Protein AF-A0A3N5XQT0-F1 (afdb_monomer)

Sequence (50 aa):
VGGKVVIPVGSRWEQALLKITRGKSGNITENLGAVRFVPLIGKDAWDEQP

pLDDT: mean 93.95, std 6.36, range [63.0, 98.5]

Solvent-accessible surface area (backbone atoms only — not comparable to full-atom values): 3247 Å² total; per-residue (Å²): 118,69,56,75,48,77,48,77,48,67,58,92,87,53,25,36,32,34,40,37,33,38,46,93,91,48,74,47,77,44,81,77,44,81,48,86,72,80,80,60,66,46,99,94,56,39,69,93,67,137

Mean predicted aligned error: 3.56 Å

Radius of gyration: 12.61 Å; Cα contacts (8 Å, |Δi|>4): 83; chains: 1; bounding box: 26×18×33 Å

Secondary structure (DSSP, 8-state):
---EEEEEEE-SS-EEEEEEEE-SSSEEEEEEEEE-----BSTTSB-S--

Nearest PDB structures (foldseek):
  1jg3-assembly1_A  TM=9.410E-01  e=5.187E-03  Pyrococcus furiosus
  1vbf-assembly1_B  TM=8.732E-01  e=3.573E-02  Sulfurisphaera tokodaii
  7yny-assembly1_D  TM=4.950E-01  e=8.636E+00  Helicoverpa armigera nucleopolyhedrovirus
  7yny-assembly1_H  TM=4.607E-01  e=6.785E+00  Helicoverpa armigera nucleopolyhedrovirus
  3sr2-assembly5_H  TM=4.824E-01  e=7.206E+00  Homo sapiens

Foldseek 3Di:
DFDWDWDWDDDQVWTWTWIWGQDPVGIDIDTPGIDHDHFDDDDVGDDPPD

Structure (mmCIF, N/CA/C/O backbone):
data_AF-A0A3N5XQT0-F1
#
_entry.id   AF-A0A3N5XQT0-F1
#
loop_
_atom_site.group_PDB
_atom_site.id
_atom_site.type_symbol
_atom_site.label_atom_id
_atom_site.label_alt_id
_atom_site.label_comp_id
_atom_site.label_asym_id
_atom_site.label_entity_id
_atom_site.label_seq_id
_atom_site.pdbx_PDB_ins_code
_atom_site.Cartn_x
_atom_site.Cartn_y
_atom_site.Cartn_z
_atom_site.occupancy
_atom_site.B_iso_or_equiv
_atom_site.auth_seq_id
_atom_site.auth_comp_id
_atom_site.auth_asym_id
_atom_site.auth_atom_id
_atom_site.pdbx_PDB_model_num
ATOM 1 N N . VAL A 1 1 ? -14.869 -1.088 11.657 1.00 84.06 1 VAL A N 1
ATOM 2 C CA . VAL A 1 1 ? -13.538 -0.464 11.889 1.00 84.06 1 VAL A CA 1
ATOM 3 C C . VAL A 1 1 ? -12.591 -1.560 12.338 1.00 84.06 1 VAL A C 1
ATOM 5 O O . VAL A 1 1 ? -13.058 -2.453 13.031 1.00 84.06 1 VAL A O 1
ATOM 8 N N . GLY A 1 2 ? -11.327 -1.538 11.911 1.00 92.50 2 GLY A N 1
ATOM 9 C CA . GLY A 1 2 ? -10.333 -2.564 12.263 1.00 92.50 2 GLY A CA 1
ATOM 10 C C . GLY A 1 2 ? -10.009 -3.579 11.162 1.00 92.50 2 GLY A C 1
ATOM 11 O O . GLY A 1 2 ? -9.154 -4.433 11.372 1.00 92.50 2 GLY A O 1
ATOM 12 N N . GLY A 1 3 ? -10.645 -3.473 9.988 1.00 97.69 3 GLY A N 1
ATOM 13 C CA . GLY A 1 3 ? -10.211 -4.205 8.795 1.00 97.69 3 GLY A CA 1
ATOM 14 C C . GLY A 1 3 ? -8.796 -3.787 8.394 1.00 97.69 3 GLY A C 1
ATOM 15 O O . GLY A 1 3 ? -8.427 -2.621 8.575 1.00 97.69 3 GLY A O 1
ATOM 16 N N . LYS A 1 4 ? -8.015 -4.738 7.882 1.00 97.75 4 LYS A N 1
ATOM 17 C CA . LYS A 1 4 ? -6.601 -4.552 7.549 1.00 97.75 4 LYS A CA 1
ATOM 18 C C . LYS A 1 4 ? -6.338 -4.991 6.117 1.00 97.75 4 LYS A C 1
ATOM 20 O O . LYS A 1 4 ? -6.853 -6.021 5.693 1.00 97.75 4 LYS A O 1
ATOM 25 N N . VAL A 1 5 ? -5.511 -4.229 5.416 1.00 98.00 5 VAL A N 1
ATOM 26 C CA . VAL A 1 5 ? -4.930 -4.596 4.122 1.00 98.00 5 VAL A CA 1
ATOM 27 C C . VAL A 1 5 ? -3.419 -4.534 4.270 1.00 98.00 5 VAL A C 1
ATOM 29 O O . VAL A 1 5 ? -2.901 -3.579 4.847 1.00 98.00 5 VAL A O 1
ATOM 32 N N . VAL A 1 6 ? -2.722 -5.550 3.774 1.00 98.12 6 VAL A N 1
ATOM 33 C CA . VAL A 1 6 ? -1.260 -5.569 3.693 1.00 98.12 6 VAL A CA 1
ATOM 34 C C . VAL A 1 6 ? -0.897 -5.753 2.231 1.00 98.12 6 VAL A C 1
ATOM 36 O O . VAL A 1 6 ? -1.304 -6.745 1.631 1.00 98.12 6 VAL A O 1
ATOM 39 N N . ILE A 1 7 ? -0.206 -4.780 1.643 1.00 97.94 7 ILE A N 1
ATOM 40 C CA . ILE A 1 7 ? 0.026 -4.738 0.196 1.00 97.94 7 ILE A CA 1
ATOM 41 C C . ILE A 1 7 ? 1.376 -4.070 -0.122 1.00 97.94 7 ILE A C 1
ATOM 43 O O . ILE A 1 7 ? 1.716 -3.067 0.515 1.00 97.94 7 ILE A O 1
ATOM 47 N N . PRO A 1 8 ? 2.170 -4.609 -1.068 1.00 97.75 8 PRO A N 1
ATOM 48 C CA . PRO A 1 8 ? 3.347 -3.920 -1.582 1.00 97.75 8 PRO A CA 1
ATOM 49 C C . PRO A 1 8 ? 2.913 -2.734 -2.449 1.00 97.75 8 PRO A C 1
ATOM 51 O O . PRO A 1 8 ? 2.126 -2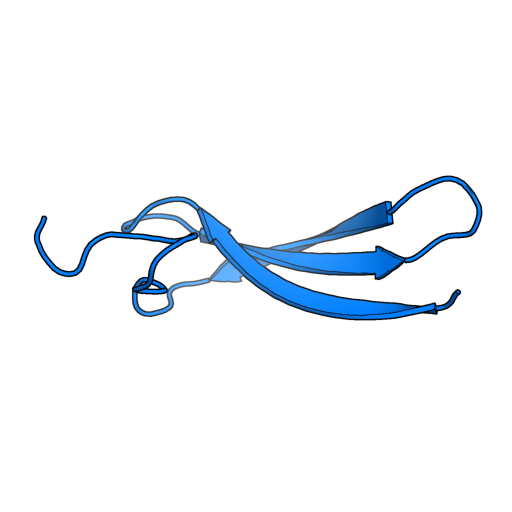.890 -3.382 1.00 97.75 8 PRO A O 1
ATOM 54 N N . VAL A 1 9 ? 3.430 -1.544 -2.150 1.00 97.31 9 VAL A N 1
ATOM 55 C CA . VAL A 1 9 ? 3.147 -0.320 -2.909 1.00 97.31 9 VAL A CA 1
ATOM 56 C C . VAL A 1 9 ? 4.460 0.311 -3.335 1.00 97.31 9 VAL A C 1
ATOM 58 O O . VAL A 1 9 ? 5.371 0.478 -2.524 1.00 97.31 9 VAL A O 1
ATOM 61 N N . GLY A 1 10 ? 4.558 0.663 -4.612 1.00 95.12 10 GLY A N 1
ATOM 62 C CA . GLY A 1 10 ? 5.727 1.323 -5.172 1.00 95.12 10 GLY A CA 1
ATOM 63 C C . GLY A 1 10 ? 5.905 1.027 -6.652 1.00 95.12 10 GLY A C 1
ATOM 64 O O . GLY A 1 10 ? 5.007 0.511 -7.319 1.00 95.12 10 GLY A O 1
ATOM 65 N N . SER A 1 11 ? 7.084 1.376 -7.151 1.00 91.25 11 SER A N 1
ATOM 66 C CA . SER A 1 11 ? 7.478 1.144 -8.537 1.00 91.25 11 SER A CA 1
ATOM 67 C C . SER A 1 11 ? 7.820 -0.331 -8.788 1.00 91.25 11 SER A C 1
ATOM 69 O O . SER A 1 11 ? 7.843 -1.163 -7.880 1.00 91.25 11 SER A O 1
ATOM 71 N N . ARG A 1 12 ? 8.158 -0.665 -10.037 1.00 82.62 12 ARG A N 1
ATOM 72 C CA . ARG A 1 12 ? 8.678 -1.992 -10.402 1.00 82.62 12 ARG A CA 1
ATOM 73 C C . ARG A 1 12 ? 10.018 -2.330 -9.730 1.00 82.62 12 ARG A C 1
ATOM 75 O O . ARG A 1 12 ? 10.357 -3.504 -9.609 1.00 82.62 12 ARG A O 1
ATOM 82 N N . TRP A 1 13 ? 10.782 -1.321 -9.313 1.00 85.75 13 TRP A N 1
ATOM 83 C CA . TRP A 1 13 ? 12.150 -1.493 -8.810 1.00 85.75 13 TRP A CA 1
ATOM 84 C C . TRP A 1 13 ? 12.254 -1.384 -7.291 1.00 85.75 13 TRP A C 1
ATOM 86 O O . TRP A 1 13 ? 13.075 -2.080 -6.686 1.00 85.75 13 TRP A O 1
ATOM 96 N N . GLU A 1 14 ? 11.399 -0.551 -6.698 1.00 93.00 14 GLU A N 1
ATOM 97 C CA . GLU A 1 14 ? 11.371 -0.241 -5.272 1.00 93.00 14 GLU A CA 1
ATOM 98 C C . GLU A 1 14 ? 9.927 -0.223 -4.762 1.00 93.00 14 GLU A C 1
ATOM 100 O O . GLU A 1 14 ? 9.090 0.530 -5.270 1.00 93.00 14 GLU A O 1
ATOM 105 N N . GLN A 1 15 ? 9.650 -1.059 -3.758 1.00 97.00 15 GLN A N 1
ATOM 106 C CA . GLN A 1 15 ? 8.346 -1.186 -3.111 1.00 97.00 15 GLN A CA 1
ATOM 107 C C . GLN A 1 15 ? 8.511 -1.186 -1.592 1.00 97.00 15 GLN A C 1
ATOM 109 O O . GLN A 1 15 ? 9.470 -1.747 -1.057 1.00 97.00 15 GLN A O 1
ATOM 114 N N . ALA A 1 16 ? 7.528 -0.618 -0.900 1.00 98.06 16 ALA A N 1
ATOM 115 C CA . ALA A 1 16 ? 7.374 -0.733 0.542 1.00 98.06 16 ALA A CA 1
ATOM 116 C C . ALA A 1 16 ? 6.148 -1.588 0.869 1.00 98.06 16 ALA A C 1
ATOM 118 O O . ALA A 1 16 ? 5.100 -1.464 0.229 1.00 98.06 16 ALA A O 1
ATOM 119 N N . LEU A 1 17 ? 6.259 -2.447 1.880 1.00 98.44 17 LEU A N 1
ATOM 120 C CA . LEU A 1 17 ? 5.121 -3.212 2.371 1.00 98.44 17 LEU A CA 1
ATOM 121 C C . LEU A 1 17 ? 4.300 -2.330 3.309 1.00 98.44 17 LEU A C 1
ATOM 123 O O . LEU A 1 17 ? 4.747 -1.993 4.405 1.00 98.44 17 LEU A O 1
ATOM 127 N N . LEU A 1 18 ? 3.096 -1.952 2.889 1.00 98.50 18 LEU A N 1
ATOM 128 C CA . LEU A 1 18 ? 2.218 -1.111 3.693 1.00 98.50 18 LEU A CA 1
ATOM 129 C C . LEU A 1 18 ? 1.170 -1.960 4.401 1.00 98.50 18 LEU A C 1
ATOM 131 O O . LEU A 1 18 ? 0.526 -2.809 3.783 1.00 98.50 18 LEU A O 1
ATOM 135 N N . LYS A 1 19 ? 0.953 -1.686 5.686 1.00 98.50 19 LYS A N 1
ATOM 136 C CA . LYS A 1 19 ? -0.208 -2.161 6.443 1.00 98.50 19 LYS A CA 1
ATOM 137 C C . LYS A 1 19 ? -1.164 -0.995 6.637 1.00 98.50 19 LYS A C 1
ATOM 139 O O . LYS A 1 19 ? -0.834 -0.016 7.301 1.00 98.50 19 LYS A O 1
ATOM 144 N N . ILE A 1 20 ? -2.361 -1.121 6.083 1.00 98.25 20 ILE A N 1
ATOM 145 C CA . ILE A 1 20 ? -3.419 -0.119 6.162 1.00 98.25 20 ILE A CA 1
ATOM 146 C C . ILE A 1 20 ? -4.511 -0.658 7.081 1.00 98.25 20 ILE A C 1
ATOM 148 O O . ILE A 1 20 ? -5.110 -1.696 6.799 1.00 98.25 20 ILE A O 1
ATOM 152 N N . THR A 1 21 ? -4.790 0.050 8.171 1.00 98.00 21 THR A N 1
ATOM 153 C CA . THR A 1 21 ? -5.872 -0.269 9.107 1.00 98.00 21 THR A CA 1
ATOM 154 C C . THR A 1 21 ? -7.000 0.745 8.953 1.00 98.00 21 THR A C 1
ATOM 156 O O . THR A 1 21 ? -6.794 1.947 9.126 1.00 98.00 21 THR A O 1
ATOM 159 N N . ARG A 1 22 ? -8.220 0.277 8.665 1.00 97.50 22 ARG A N 1
ATOM 160 C CA . ARG A 1 22 ? -9.400 1.152 8.564 1.00 97.50 22 ARG A CA 1
ATOM 161 C C . ARG A 1 22 ? -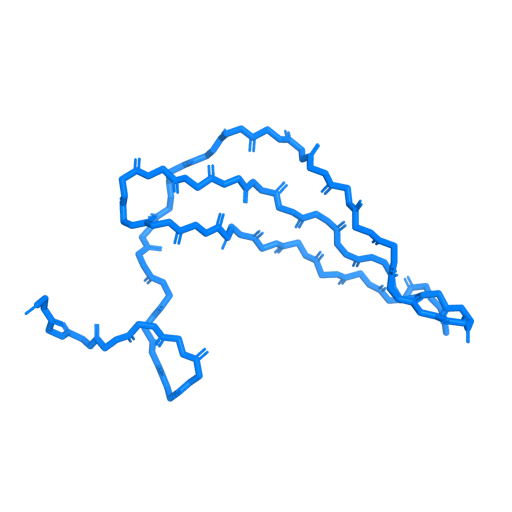9.793 1.668 9.947 1.00 97.50 22 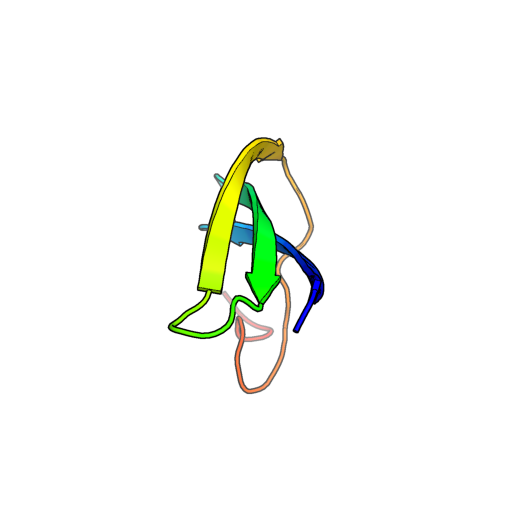ARG A C 1
ATOM 163 O O . ARG A 1 22 ? -10.337 0.900 10.748 1.00 97.50 22 ARG A O 1
ATOM 170 N N . GLY A 1 23 ? -9.555 2.951 10.206 1.00 95.50 23 GLY A N 1
ATOM 171 C CA . GLY A 1 23 ? -9.968 3.676 11.407 1.00 95.50 23 GLY A CA 1
ATOM 172 C C . GLY A 1 23 ? -11.396 4.229 11.315 1.00 95.50 23 GLY A C 1
ATOM 173 O O . GLY A 1 23 ? -12.103 4.029 10.326 1.00 95.50 23 GLY A O 1
ATOM 174 N N . LYS A 1 24 ? -11.848 4.898 12.384 1.00 94.19 24 LYS A N 1
ATOM 175 C CA .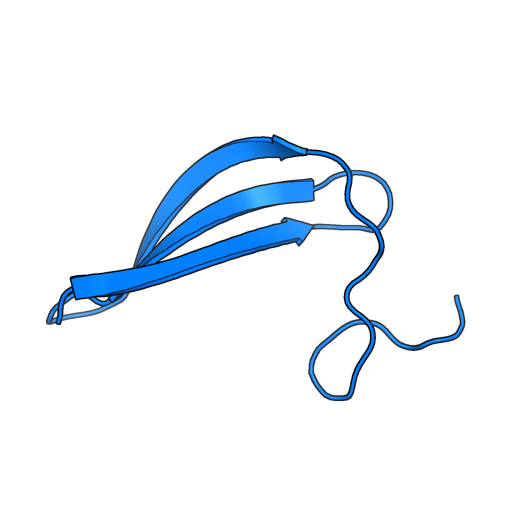 LYS A 1 24 ? -13.171 5.557 12.442 1.00 94.19 24 LYS A CA 1
ATOM 176 C C . LYS A 1 24 ? -13.234 6.820 11.575 1.00 94.19 24 LYS A C 1
ATOM 178 O O . LYS A 1 24 ? -14.265 7.076 10.973 1.00 94.19 24 LYS A O 1
ATOM 183 N N . SER A 1 25 ? -12.141 7.578 11.517 1.00 92.38 25 SER A N 1
ATOM 184 C CA . SER A 1 25 ? -12.035 8.888 10.854 1.00 92.38 25 SER A CA 1
ATOM 185 C C . SER A 1 25 ? -11.135 8.884 9.614 1.00 92.38 25 SER A C 1
ATOM 187 O O . SER A 1 25 ? -10.900 9.928 9.019 1.00 92.38 25 SER A O 1
ATOM 189 N N . GLY A 1 26 ? -10.609 7.723 9.226 1.00 94.75 26 GLY A N 1
ATOM 190 C CA . GLY A 1 26 ? -9.655 7.599 8.133 1.00 94.75 26 GLY A CA 1
ATOM 191 C C . GLY A 1 26 ? -8.845 6.317 8.243 1.00 94.75 26 GLY A C 1
ATOM 192 O O . GLY A 1 26 ? -9.007 5.537 9.185 1.00 94.75 26 GLY A O 1
ATOM 193 N N . ASN A 1 27 ? -7.977 6.093 7.267 1.00 97.31 27 ASN A N 1
ATOM 194 C CA . ASN A 1 27 ? -7.071 4.955 7.269 1.00 97.31 27 ASN A CA 1
ATOM 195 C C . ASN A 1 27 ? -5.776 5.311 8.005 1.00 97.31 27 ASN A C 1
ATOM 197 O O . ASN A 1 27 ? -5.248 6.407 7.842 1.00 97.31 27 ASN A O 1
ATOM 201 N N . ILE A 1 28 ? -5.271 4.371 8.801 1.00 96.88 28 ILE A N 1
ATOM 202 C CA . ILE A 1 28 ? -3.958 4.453 9.446 1.00 96.88 28 ILE A CA 1
ATOM 203 C C . ILE A 1 28 ? -3.009 3.585 8.625 1.00 96.88 28 ILE A C 1
ATOM 205 O O . ILE A 1 28 ? -3.276 2.394 8.460 1.00 96.88 28 ILE A O 1
ATOM 209 N N . THR A 1 29 ? -1.929 4.170 8.115 1.00 97.81 29 THR A N 1
ATOM 210 C CA . THR A 1 29 ? -0.952 3.479 7.265 1.00 97.81 29 THR A CA 1
ATOM 211 C C . THR A 1 29 ? 0.378 3.348 7.994 1.00 97.81 29 THR A C 1
ATOM 213 O O . THR A 1 29 ? 0.912 4.332 8.498 1.00 97.81 29 THR A O 1
ATOM 216 N N . GLU A 1 30 ? 0.925 2.138 8.016 1.00 98.44 30 GLU A N 1
ATOM 217 C CA . GLU A 1 30 ? 2.232 1.814 8.588 1.00 98.44 30 GLU A CA 1
ATOM 218 C C . GLU A 1 30 ? 3.129 1.214 7.495 1.00 98.44 30 GLU A C 1
ATOM 220 O O . GLU A 1 30 ? 2.697 0.318 6.766 1.00 98.44 30 GLU A O 1
ATOM 225 N N . ASN A 1 31 ? 4.371 1.693 7.381 1.00 98.12 31 ASN A N 1
ATOM 226 C CA . ASN A 1 31 ? 5.385 1.126 6.488 1.00 98.12 31 ASN A CA 1
ATOM 227 C C . ASN A 1 31 ? 6.165 0.033 7.234 1.00 98.12 31 ASN A C 1
ATOM 229 O O . ASN A 1 31 ? 6.773 0.305 8.268 1.00 98.12 31 ASN A O 1
ATOM 233 N N . LEU A 1 32 ? 6.125 -1.197 6.722 1.00 98.50 32 LEU A N 1
ATOM 234 C CA . LEU A 1 32 ? 6.764 -2.375 7.314 1.00 98.50 32 LEU A CA 1
ATOM 235 C C . LEU A 1 32 ? 8.152 -2.676 6.722 1.00 98.50 32 LEU A C 1
ATOM 237 O O . LEU A 1 32 ? 8.773 -3.664 7.108 1.00 98.50 32 LEU A O 1
ATOM 241 N N . GLY A 1 33 ? 8.638 -1.842 5.803 1.00 98.19 33 GLY A N 1
ATOM 242 C CA . GLY A 1 33 ? 9.960 -1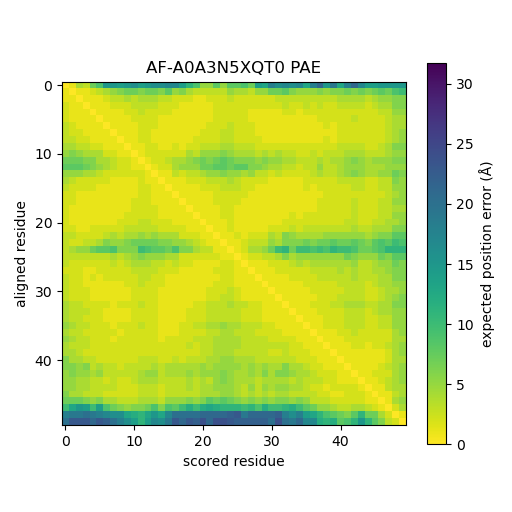.951 5.192 1.00 98.19 33 GLY A CA 1
ATOM 243 C C . GLY A 1 33 ? 9.931 -2.241 3.693 1.00 98.19 33 GLY A C 1
ATOM 244 O O . GLY A 1 33 ? 8.877 -2.414 3.077 1.00 98.19 33 GLY A O 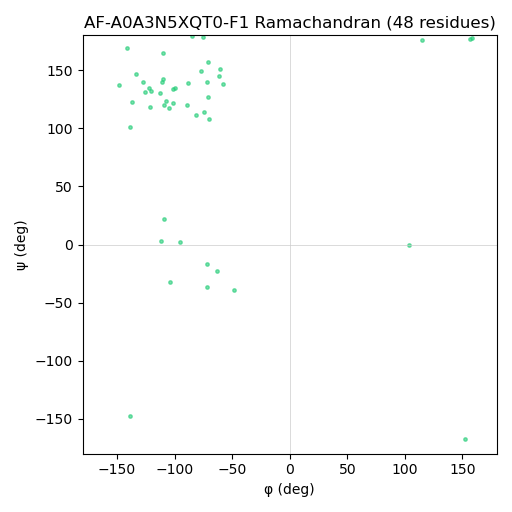1
ATOM 245 N N . ALA A 1 34 ? 11.127 -2.268 3.105 1.00 97.88 34 ALA A N 1
ATOM 246 C CA . ALA A 1 34 ? 11.326 -2.520 1.684 1.00 97.88 34 ALA A CA 1
ATOM 247 C C . ALA A 1 34 ? 11.062 -3.990 1.328 1.00 97.88 34 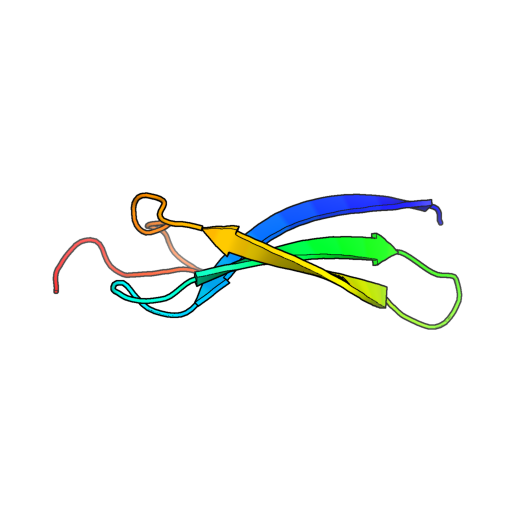ALA A C 1
ATOM 249 O O . ALA A 1 34 ? 11.466 -4.902 2.051 1.00 97.88 34 ALA A O 1
ATOM 250 N N . VAL A 1 35 ? 10.412 -4.216 0.189 1.00 97.25 35 VAL A N 1
ATOM 251 C CA . VAL A 1 35 ? 10.113 -5.545 -0.358 1.00 97.25 35 VAL A CA 1
ATOM 252 C C . VAL A 1 35 ? 10.269 -5.548 -1.878 1.00 97.25 35 VAL A C 1
ATOM 254 O O . VAL A 1 35 ? 10.413 -4.501 -2.507 1.00 97.25 35 VAL A O 1
ATOM 257 N N . ARG A 1 36 ? 10.240 -6.738 -2.485 1.00 95.31 36 ARG A N 1
ATOM 258 C CA . ARG A 1 36 ? 10.268 -6.902 -3.941 1.00 95.31 36 ARG A CA 1
ATOM 259 C C . ARG A 1 36 ? 9.289 -7.995 -4.361 1.00 95.31 36 ARG A C 1
ATOM 261 O O . ARG A 1 36 ? 9.587 -9.179 -4.230 1.00 95.31 36 ARG A O 1
ATOM 268 N N . PHE A 1 37 ? 8.126 -7.579 -4.847 1.00 94.69 37 PHE A N 1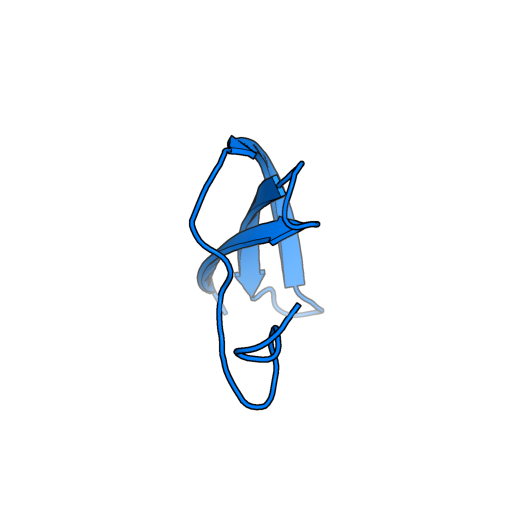
ATOM 269 C CA . PHE A 1 37 ? 7.085 -8.439 -5.404 1.00 94.69 37 PHE A CA 1
ATOM 270 C C . PHE A 1 37 ? 6.971 -8.236 -6.916 1.00 94.69 37 PHE A C 1
ATOM 272 O O . PHE A 1 37 ? 7.456 -7.251 -7.477 1.00 94.69 37 PHE A O 1
ATOM 279 N N . VAL A 1 38 ? 6.294 -9.174 -7.578 1.00 93.25 38 VAL A N 1
ATOM 280 C CA . VAL A 1 38 ? 5.829 -8.969 -8.953 1.00 93.25 38 VAL A CA 1
ATOM 281 C C . VAL A 1 38 ? 4.868 -7.769 -9.019 1.00 93.25 38 VAL A C 1
ATOM 283 O O . VAL A 1 38 ? 4.191 -7.485 -8.025 1.00 93.25 38 VAL A O 1
ATOM 286 N N . PRO A 1 39 ? 4.789 -7.048 -10.153 1.00 92.56 39 PRO A N 1
ATOM 287 C CA . PRO A 1 39 ? 3.798 -5.992 -10.326 1.00 92.56 39 PRO A CA 1
ATOM 288 C C . PRO A 1 39 ? 2.376 -6.538 -10.164 1.00 92.56 39 PRO A C 1
ATOM 290 O O . PRO A 1 39 ? 2.053 -7.607 -10.679 1.00 92.56 39 PRO A O 1
ATOM 293 N N . LEU A 1 40 ? 1.522 -5.789 -9.465 1.00 94.19 40 LEU A N 1
ATOM 294 C CA . LEU A 1 40 ? 0.085 -6.038 -9.471 1.00 94.19 40 LEU A CA 1
ATOM 295 C C . LEU A 1 40 ? -0.472 -5.558 -10.813 1.00 94.19 40 LEU A C 1
ATOM 297 O O . LEU A 1 40 ? -0.425 -4.362 -11.081 1.00 94.19 40 LEU A O 1
ATOM 301 N N . ILE A 1 41 ? -0.973 -6.478 -11.633 1.00 94.19 41 ILE A N 1
ATOM 302 C CA . ILE A 1 41 ? -1.516 -6.172 -12.960 1.00 94.19 41 ILE A CA 1
ATOM 303 C C . ILE A 1 41 ? -3.044 -6.155 -12.890 1.00 94.19 41 ILE A C 1
ATOM 305 O O . ILE A 1 41 ? -3.643 -7.062 -12.306 1.00 94.19 41 ILE A O 1
ATOM 309 N N . GLY A 1 42 ? -3.683 -5.136 -13.467 1.00 94.38 42 GLY A N 1
ATOM 310 C CA . GLY A 1 42 ? -5.143 -5.060 -13.548 1.00 94.38 42 GLY A CA 1
ATOM 311 C C . GLY A 1 42 ? -5.682 -3.640 -13.705 1.00 94.38 42 GLY A C 1
ATOM 312 O O . GLY A 1 42 ? -4.936 -2.672 -13.656 1.00 94.38 42 GLY A O 1
ATOM 313 N N . LYS A 1 43 ? -7.009 -3.528 -13.844 1.00 94.62 43 LYS A N 1
ATOM 314 C CA . LYS A 1 43 ? -7.730 -2.274 -14.145 1.00 94.62 43 LYS A CA 1
ATOM 315 C C . LYS A 1 43 ? -7.337 -1.076 -13.265 1.00 94.62 43 LYS A C 1
ATOM 317 O O . LYS A 1 43 ? -7.280 0.039 -13.764 1.00 94.62 43 LYS A O 1
ATOM 322 N N . ASP A 1 44 ? -7.111 -1.312 -11.973 1.00 94.12 44 ASP A N 1
ATOM 323 C CA . ASP A 1 44 ? -6.774 -0.274 -10.987 1.00 94.12 44 ASP A CA 1
ATOM 324 C C . ASP A 1 44 ? -5.305 -0.379 -10.520 1.00 94.12 44 ASP A C 1
ATOM 326 O O . ASP A 1 44 ? -4.956 0.050 -9.418 1.00 94.12 44 ASP A O 1
ATOM 330 N N . ALA A 1 45 ? -4.449 -1.019 -11.322 1.00 92.50 45 ALA A N 1
ATOM 331 C CA . ALA A 1 45 ? -3.052 -1.293 -11.010 1.00 92.50 45 ALA A CA 1
ATOM 332 C C . ALA A 1 45 ? -2.158 -1.068 -12.247 1.00 92.50 45 ALA A C 1
ATOM 334 O O . ALA A 1 45 ? -2.421 -0.160 -13.032 1.00 92.50 45 ALA A O 1
ATOM 335 N N . TRP A 1 46 ? -1.068 -1.826 -12.394 1.00 90.25 46 TRP A N 1
ATOM 336 C CA . TRP A 1 46 ? -0.181 -1.715 -13.554 1.00 90.25 46 TRP A CA 1
ATOM 337 C C . TRP A 1 46 ? -0.783 -2.399 -14.786 1.00 90.25 46 TRP A C 1
ATOM 339 O O . TRP A 1 46 ? -1.473 -3.414 -14.667 1.00 90.25 46 TRP A O 1
ATOM 349 N N . ASP A 1 47 ? -0.469 -1.875 -15.969 1.00 91.31 47 ASP A N 1
ATOM 350 C CA . ASP A 1 47 ? -0.760 -2.557 -17.227 1.00 91.31 47 ASP A CA 1
ATOM 351 C C . ASP A 1 47 ? 0.150 -3.779 -17.417 1.00 91.31 47 ASP A C 1
ATOM 353 O O . ASP A 1 47 ? 1.237 -3.898 -16.845 1.00 91.31 47 ASP A O 1
ATOM 357 N N . GLU A 1 48 ? -0.317 -4.719 -18.236 1.00 85.56 48 GLU A N 1
ATOM 358 C CA . GLU A 1 48 ? 0.379 -5.978 -18.517 1.00 85.56 48 GLU A CA 1
ATOM 359 C C . GLU A 1 48 ? 1.627 -5.772 -19.404 1.00 85.56 48 GLU A C 1
ATOM 361 O O . GLU A 1 48 ? 2.512 -6.629 -19.451 1.00 85.56 48 GLU A O 1
ATOM 366 N N . GLN A 1 49 ? 1.731 -4.613 -20.069 1.00 77.25 49 GLN A N 1
ATOM 367 C CA . GLN A 1 49 ? 2.879 -4.218 -20.887 1.00 77.25 49 GLN A CA 1
ATOM 368 C C . GLN A 1 49 ? 3.681 -3.079 -20.230 1.00 77.25 49 GLN A C 1
ATOM 370 O O . GLN A 1 49 ? 3.083 -2.214 -19.592 1.00 77.25 49 GLN A O 1
ATOM 375 N N . PRO A 1 50 ? 5.024 -3.090 -20.344 1.00 63.00 50 PRO A N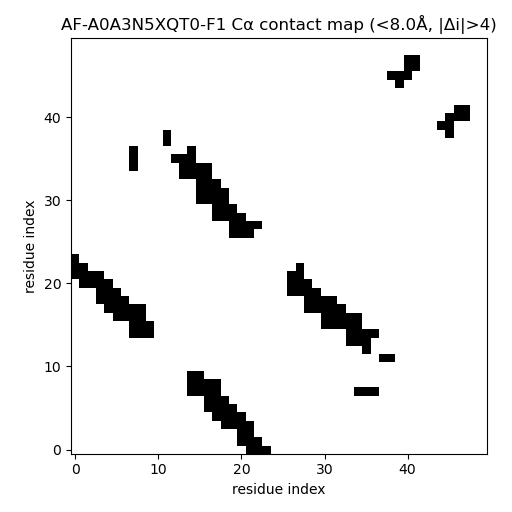 1
ATOM 376 C CA . PRO A 1 50 ? 5.885 -2.019 -19.845 1.00 63.00 50 PRO A CA 1
ATOM 377 C C . PRO A 1 50 ? 5.866 -0.759 -20.718 1.00 63.00 50 PRO A C 1
ATOM 379 O O . PRO A 1 50 ? 5.644 -0.878 -21.944 1.00 63.00 50 PRO A O 1
#